Protein AF-A0A4P9K4D9-F1 (afdb_monomer_lite)

Secondary structure (DSSP, 8-state):
-EEEE-TTT--EEEE-HHHHTT---------HHHHHHHHHHHHHHHHHTT-S---HHHHHHHHHHHHHHHHHHHHHHHHHHHHTT---HHHHHHHHHHHHHHHHHHHHHHHHH--

pLDDT: mean 72.18, std 20.68, range [41.78, 97.06]

Structure (mmCIF, N/CA/C/O backbone):
data_AF-A0A4P9K4D9-F1
#
_entry.id   AF-A0A4P9K4D9-F1
#
loop_
_atom_site.group_PDB
_atom_site.id
_atom_site.type_symbol
_atom_site.label_atom_id
_atom_site.label_alt_id
_atom_site.label_comp_id
_atom_site.label_asym_id
_atom_site.label_entity_id
_atom_site.label_seq_id
_atom_site.pdbx_PDB_ins_code
_atom_site.Cartn_x
_atom_site.Cartn_y
_atom_site.Cartn_z
_atom_site.occupancy
_atom_site.B_iso_or_equiv
_atom_site.auth_seq_id
_atom_site.auth_comp_id
_atom_site.auth_asym_id
_atom_site.auth_atom_id
_atom_site.pdbx_PDB_model_num
ATOM 1 N N . MET A 1 1 ? -1.139 -45.201 29.912 1.00 58.41 1 MET A N 1
ATOM 2 C CA . MET A 1 1 ? -0.177 -44.197 29.403 1.00 58.41 1 MET A CA 1
ATOM 3 C C . MET A 1 1 ? -0.181 -44.230 27.888 1.00 58.41 1 MET A C 1
ATOM 5 O O . MET A 1 1 ? 0.204 -45.240 27.306 1.00 58.41 1 MET A O 1
ATOM 9 N N . ARG A 1 2 ? -0.650 -43.150 27.260 1.00 55.97 2 ARG A N 1
ATOM 10 C CA . ARG A 1 2 ? -0.602 -42.961 25.807 1.00 55.97 2 ARG A CA 1
ATOM 11 C C . ARG A 1 2 ? 0.521 -41.983 25.475 1.00 55.97 2 ARG A C 1
ATOM 13 O O . ARG A 1 2 ? 0.680 -40.966 26.147 1.00 55.97 2 ARG A O 1
ATOM 20 N N . TYR A 1 3 ? 1.315 -42.321 24.466 1.00 61.31 3 TYR A N 1
ATOM 21 C CA . TYR A 1 3 ? 2.441 -41.506 24.023 1.00 61.31 3 TYR A CA 1
ATOM 22 C C . TYR A 1 3 ? 2.054 -40.771 22.750 1.00 61.31 3 TYR A C 1
ATOM 24 O O . TYR A 1 3 ? 1.607 -41.393 21.786 1.00 61.31 3 TYR A O 1
ATOM 32 N N . PHE A 1 4 ? 2.261 -39.460 22.742 1.00 64.88 4 PHE A N 1
ATOM 33 C CA . PHE A 1 4 ? 1.998 -38.624 21.580 1.00 64.88 4 PHE A CA 1
ATOM 34 C C . PHE A 1 4 ? 3.317 -38.077 21.053 1.00 64.88 4 PHE A C 1
ATOM 36 O O . PHE A 1 4 ? 4.207 -37.692 21.816 1.00 64.88 4 PHE A O 1
ATOM 43 N N . LYS A 1 5 ? 3.457 -38.079 19.728 1.00 56.50 5 LYS A N 1
ATOM 44 C CA . LYS A 1 5 ? 4.635 -37.561 19.040 1.00 56.50 5 LYS A CA 1
ATOM 45 C C . LYS A 1 5 ? 4.244 -36.280 18.324 1.00 56.50 5 LYS A C 1
ATOM 47 O O . LYS A 1 5 ? 3.442 -36.317 17.396 1.00 56.50 5 LYS A O 1
ATOM 52 N N . ASP A 1 6 ? 4.826 -35.164 18.745 1.00 62.88 6 ASP A N 1
ATOM 53 C CA . ASP A 1 6 ? 4.657 -33.896 18.041 1.00 62.88 6 ASP A CA 1
ATOM 54 C C . ASP A 1 6 ? 5.392 -33.966 16.691 1.00 62.88 6 ASP A C 1
ATOM 56 O O . ASP A 1 6 ? 6.606 -34.205 16.627 1.00 62.88 6 ASP A O 1
ATOM 60 N N . GLY A 1 7 ? 4.640 -33.774 15.603 1.00 57.28 7 GLY A N 1
ATOM 61 C CA . GLY A 1 7 ? 5.146 -33.823 14.233 1.00 57.28 7 GLY A CA 1
ATOM 62 C C . GLY A 1 7 ? 6.180 -32.740 13.920 1.00 57.28 7 GLY A C 1
ATOM 63 O O . GLY A 1 7 ? 6.993 -32.936 13.019 1.00 57.28 7 GLY A O 1
ATOM 64 N N . ARG A 1 8 ? 6.205 -31.633 14.676 1.00 59.72 8 ARG A N 1
ATOM 65 C CA . ARG A 1 8 ? 7.139 -30.519 14.439 1.00 59.72 8 ARG A CA 1
ATOM 66 C C . ARG A 1 8 ? 8.448 -30.669 15.206 1.00 59.72 8 ARG A C 1
ATOM 68 O O . ARG A 1 8 ? 9.513 -30.447 14.640 1.00 59.72 8 ARG A O 1
ATOM 75 N N . ASN A 1 9 ? 8.388 -31.105 16.463 1.00 60.31 9 ASN A N 1
ATOM 76 C CA . ASN A 1 9 ? 9.561 -31.116 17.342 1.00 60.31 9 ASN A CA 1
ATOM 77 C C . ASN A 1 9 ? 10.178 -32.500 17.581 1.00 60.31 9 ASN A C 1
ATOM 79 O O . ASN A 1 9 ? 11.171 -32.598 18.299 1.00 60.31 9 ASN A O 1
ATOM 83 N N . ARG A 1 10 ? 9.600 -33.578 17.023 1.00 58.91 10 ARG A N 1
ATOM 84 C CA . ARG A 1 10 ? 9.996 -34.989 17.256 1.00 58.91 10 ARG A CA 1
ATOM 85 C C . ARG A 1 10 ? 10.068 -35.401 18.734 1.00 58.91 10 ARG A C 1
ATOM 87 O O . ARG A 1 10 ? 10.526 -36.503 19.033 1.00 58.91 10 ARG A O 1
ATOM 94 N N . LYS A 1 11 ? 9.602 -34.557 19.651 1.00 55.03 11 LYS A N 1
ATOM 95 C CA . LYS A 1 11 ? 9.533 -34.855 21.075 1.00 55.03 11 LYS A CA 1
ATOM 96 C C . LYS A 1 11 ? 8.317 -35.734 21.324 1.00 55.03 11 LYS A C 1
ATOM 98 O O . LYS A 1 11 ? 7.227 -35.472 20.815 1.00 55.03 11 LYS A O 1
ATOM 103 N N . VAL A 1 12 ? 8.544 -36.796 22.084 1.00 60.09 12 VAL A N 1
ATOM 104 C CA . VAL A 1 12 ? 7.491 -37.676 22.576 1.00 60.09 12 VAL A CA 1
ATOM 105 C C . VAL A 1 12 ? 7.185 -37.225 23.990 1.00 60.09 12 VAL A C 1
ATOM 107 O O . VAL A 1 12 ? 8.093 -37.155 24.818 1.00 60.09 12 VAL A O 1
ATOM 110 N N . PHE A 1 13 ? 5.928 -36.897 24.256 1.00 65.19 13 PHE A N 1
ATOM 111 C CA . PHE A 1 13 ? 5.463 -36.634 25.609 1.00 65.19 13 PHE A CA 1
ATOM 112 C C . PHE A 1 13 ? 4.418 -37.677 25.996 1.00 65.19 13 PHE A C 1
ATOM 114 O O . PHE A 1 13 ? 3.667 -38.188 25.159 1.00 65.19 13 PHE A O 1
ATOM 121 N N . ALA A 1 14 ? 4.440 -38.043 27.273 1.00 65.00 14 ALA A N 1
ATOM 122 C CA . ALA A 1 14 ? 3.530 -39.005 27.865 1.00 65.00 14 ALA A CA 1
ATOM 123 C C . ALA A 1 14 ? 2.557 -38.243 28.755 1.00 65.00 14 ALA A C 1
ATOM 125 O O . ALA A 1 14 ? 2.985 -37.453 29.596 1.00 65.00 14 ALA A O 1
ATOM 126 N N . ILE A 1 15 ? 1.267 -38.485 28.561 1.00 60.97 15 ILE A N 1
ATOM 127 C CA . ILE A 1 15 ? 0.238 -37.987 29.470 1.00 60.97 15 ILE A CA 1
ATOM 128 C C . ILE A 1 15 ? 0.087 -39.036 30.576 1.00 60.97 15 ILE A C 1
ATOM 130 O O . ILE A 1 15 ? -0.046 -40.235 30.288 1.00 60.97 15 ILE A O 1
ATOM 134 N N . SER A 1 16 ? 0.196 -38.603 31.836 1.00 60.97 16 SER A N 1
ATOM 135 C CA . SER A 1 16 ? 0.027 -39.501 32.982 1.00 60.97 16 SER A CA 1
ATOM 136 C C . SER A 1 16 ? -1.439 -39.954 33.084 1.00 60.97 16 SER A C 1
ATOM 138 O O . SER A 1 16 ? -2.328 -39.232 32.632 1.00 60.97 16 SER A O 1
ATOM 140 N N . PRO A 1 17 ? -1.727 -41.130 33.672 1.00 61.47 17 PRO A N 1
ATOM 141 C CA . PRO A 1 17 ? -3.101 -41.620 33.830 1.00 61.47 17 PRO A CA 1
ATOM 142 C C . PRO A 1 17 ? -4.011 -40.614 34.552 1.00 61.47 17 PRO A C 1
ATOM 144 O O . PRO A 1 17 ? -5.183 -40.484 34.218 1.00 61.47 17 PRO A O 1
ATOM 147 N N . ASP A 1 18 ? -3.441 -39.837 35.475 1.00 63.22 18 ASP A N 1
ATOM 148 C CA . ASP A 1 18 ? -4.151 -38.825 36.266 1.00 63.22 18 ASP A CA 1
ATOM 149 C C . ASP A 1 18 ? -4.603 -37.616 35.423 1.00 63.22 18 ASP A C 1
ATOM 151 O O . ASP A 1 18 ? -5.549 -36.920 35.781 1.00 63.22 18 ASP A O 1
ATOM 155 N N . GLN A 1 19 ? -3.948 -37.369 34.284 1.00 57.16 19 GLN A N 1
ATOM 156 C CA . GLN A 1 19 ? -4.292 -36.303 33.334 1.00 57.16 19 GLN A CA 1
ATOM 157 C C . GLN A 1 19 ? -5.252 -36.776 32.231 1.00 57.16 19 GLN A C 1
ATOM 159 O O . GLN A 1 19 ? -5.809 -35.952 31.510 1.00 57.16 19 GLN A O 1
ATOM 164 N N . GLU A 1 20 ? -5.471 -38.087 32.097 1.00 53.75 20 GLU A N 1
ATOM 165 C CA . GLU A 1 20 ? -6.356 -38.673 31.081 1.00 53.75 20 GLU A CA 1
ATOM 166 C C . GLU A 1 20 ? -7.841 -38.402 31.407 1.00 53.75 20 GLU A C 1
ATOM 168 O O . GLU A 1 20 ? -8.645 -38.222 30.496 1.00 53.75 20 GLU A O 1
ATOM 173 N N . TYR A 1 21 ? -8.190 -38.245 32.694 1.00 54.72 21 TYR A N 1
ATOM 174 C CA . TYR A 1 21 ? -9.548 -37.907 33.155 1.00 54.72 21 TYR A CA 1
ATOM 175 C C . TYR A 1 21 ? -10.004 -36.487 32.764 1.00 54.72 21 TYR A C 1
ATOM 177 O O . TYR A 1 21 ? -11.198 -36.221 32.675 1.00 54.72 21 TYR A O 1
ATOM 185 N N . LEU A 1 22 ? -9.077 -35.558 32.497 1.00 55.47 22 LEU A N 1
ATOM 186 C CA . LEU A 1 22 ? -9.421 -34.193 32.062 1.00 55.47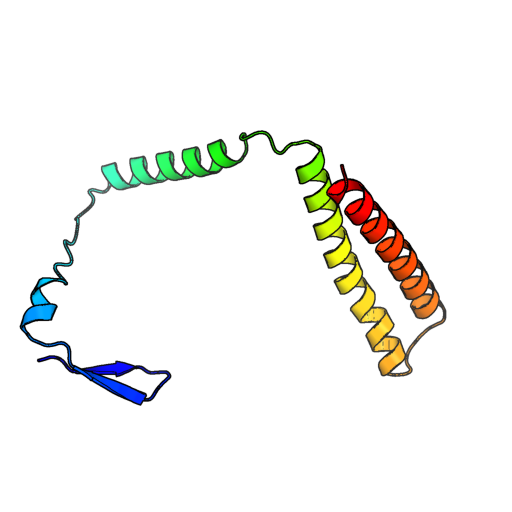 22 LEU A CA 1
ATOM 187 C C . LEU A 1 22 ? -9.851 -34.123 30.589 1.00 55.47 22 LEU A C 1
ATOM 189 O O . LEU A 1 22 ? -10.320 -33.082 30.138 1.00 55.47 22 LEU A O 1
ATOM 193 N N . ILE A 1 23 ? -9.711 -35.219 29.840 1.00 55.16 23 ILE A N 1
ATOM 194 C CA . ILE A 1 23 ? -10.151 -35.330 28.448 1.00 55.16 23 ILE A CA 1
ATOM 195 C C . ILE A 1 23 ? -11.472 -36.112 28.421 1.00 55.16 23 ILE A C 1
ATOM 197 O O . ILE A 1 23 ? -11.596 -37.155 27.783 1.00 55.16 23 ILE A O 1
ATOM 201 N N . HIS A 1 24 ? -12.478 -35.610 29.134 1.00 47.75 24 HIS A N 1
ATOM 202 C CA . HIS A 1 24 ? -13.865 -35.957 28.843 1.00 47.75 24 HIS A CA 1
ATOM 203 C C . HIS A 1 24 ? -14.304 -35.104 27.650 1.00 47.75 24 HIS A C 1
ATOM 205 O O . HIS A 1 24 ? -14.699 -33.951 27.789 1.00 47.75 24 HIS A O 1
ATOM 211 N N . LEU A 1 25 ? -14.147 -35.651 26.443 1.00 51.31 25 LEU A N 1
ATOM 212 C CA . LEU A 1 25 ? -14.834 -35.128 25.268 1.00 51.31 25 LEU A CA 1
ATOM 213 C C . LEU A 1 25 ? -16.299 -35.544 25.397 1.00 51.31 25 LEU A C 1
ATOM 215 O O . LEU A 1 25 ? -16.654 -36.659 25.017 1.00 51.31 25 LEU A O 1
ATOM 219 N N . ASP A 1 26 ? -17.127 -34.666 25.954 1.00 43.22 26 ASP A N 1
ATOM 220 C CA . ASP A 1 26 ? -18.575 -34.788 25.828 1.00 43.22 26 ASP A CA 1
ATOM 221 C C . ASP A 1 26 ? -18.922 -34.519 24.363 1.00 43.22 26 ASP A C 1
ATOM 223 O O . ASP A 1 26 ? -18.916 -33.385 23.882 1.00 43.22 26 ASP A O 1
ATOM 227 N N . TRP A 1 27 ? -19.151 -35.595 23.613 1.00 44.62 27 TRP A N 1
ATOM 228 C CA . TRP A 1 27 ? -19.746 -35.504 22.289 1.00 44.62 27 TRP A CA 1
ATOM 229 C C . TRP A 1 27 ? -21.199 -35.081 22.487 1.00 44.62 27 TRP A C 1
ATOM 231 O O . TRP A 1 27 ? -22.053 -35.899 22.820 1.00 44.62 27 TRP A O 1
ATOM 241 N N . ILE A 1 28 ? -21.469 -33.787 22.335 1.00 52.16 28 ILE A N 1
ATOM 242 C CA . ILE A 1 28 ? -22.834 -33.272 22.315 1.00 52.16 28 ILE A CA 1
ATOM 243 C C . ILE A 1 28 ? -23.411 -33.620 20.938 1.00 52.16 28 ILE A C 1
ATOM 245 O O . ILE A 1 28 ? -23.037 -33.024 19.929 1.00 52.16 28 ILE A O 1
ATOM 249 N N . GLU A 1 29 ? -24.292 -34.620 20.884 1.00 42.88 29 GLU A N 1
ATOM 250 C CA . GLU A 1 29 ? -25.150 -34.863 19.722 1.00 42.88 29 GLU A CA 1
ATOM 251 C C . GLU A 1 29 ? -26.157 -33.713 19.621 1.00 42.88 29 GLU A C 1
ATOM 253 O O . GLU A 1 29 ? -27.151 -33.654 20.342 1.00 42.88 29 GLU A O 1
ATOM 258 N N . ILE A 1 30 ? -25.867 -32.754 18.745 1.00 45.50 30 ILE A N 1
ATOM 259 C CA . ILE A 1 30 ? -26.774 -31.649 18.435 1.00 45.50 30 ILE A CA 1
ATOM 260 C C . ILE A 1 30 ? -27.829 -32.189 17.461 1.00 45.50 30 ILE A C 1
ATOM 262 O O . ILE A 1 30 ? -27.487 -32.680 16.383 1.00 45.50 30 ILE A O 1
ATOM 266 N N . SER A 1 31 ? -29.112 -32.120 17.830 1.00 53.09 31 SER A N 1
ATOM 267 C CA . SER A 1 31 ? -30.211 -32.446 16.914 1.00 53.09 31 SER A CA 1
ATOM 268 C C . SER A 1 31 ? -30.232 -31.456 15.743 1.00 53.09 31 SER A C 1
ATOM 270 O O . SER A 1 31 ? -29.879 -30.288 15.900 1.00 53.09 31 SER A O 1
ATOM 272 N N . ALA A 1 32 ? -30.653 -31.901 14.555 1.00 55.06 32 ALA A N 1
ATOM 273 C CA . ALA A 1 32 ? -30.632 -31.068 13.346 1.00 55.06 32 ALA A CA 1
ATOM 274 C C . ALA A 1 32 ? -31.381 -29.725 13.512 1.00 55.06 32 ALA A C 1
ATOM 276 O O . ALA A 1 32 ? -30.954 -28.714 12.965 1.00 55.06 32 ALA A O 1
ATOM 277 N N . GLU A 1 33 ? -32.433 -29.694 14.334 1.00 54.09 33 GLU A N 1
ATOM 278 C CA . GLU A 1 33 ? -33.217 -28.490 14.655 1.00 54.09 33 GLU A CA 1
ATOM 279 C C . GLU A 1 33 ? -32.431 -27.465 15.498 1.00 54.09 33 GLU A C 1
ATOM 281 O O . GLU A 1 33 ? -32.574 -26.259 15.307 1.00 54.09 33 GLU A O 1
ATOM 286 N N . ALA A 1 34 ? -31.553 -27.924 16.397 1.00 50.50 34 ALA A N 1
ATOM 287 C CA . ALA A 1 34 ? -30.691 -27.049 17.193 1.00 50.50 34 ALA A CA 1
ATOM 288 C C . ALA A 1 34 ? -29.530 -26.467 16.364 1.00 50.50 34 ALA A C 1
ATOM 290 O O . ALA A 1 34 ? -29.030 -25.385 16.666 1.00 50.50 34 ALA A O 1
ATOM 291 N N . TYR A 1 35 ? -29.130 -27.145 15.284 1.00 50.69 35 TYR A N 1
ATOM 292 C CA . TYR A 1 35 ? -28.103 -26.648 14.366 1.00 50.69 35 TYR A CA 1
ATOM 293 C C . TYR A 1 35 ? -28.574 -25.407 13.589 1.00 50.69 35 TYR A C 1
ATOM 295 O O . TYR A 1 35 ? -27.798 -24.475 13.384 1.00 50.69 35 TYR A O 1
ATOM 303 N N . GLU A 1 36 ? -29.854 -25.356 13.204 1.00 50.31 36 GLU A N 1
ATOM 304 C CA . GLU A 1 36 ? -30.432 -24.200 12.503 1.00 50.31 36 GLU A CA 1
ATOM 305 C C . GLU A 1 36 ? -30.549 -22.959 13.405 1.00 50.31 36 GLU A C 1
ATOM 307 O O . GLU A 1 36 ? -30.318 -21.843 12.936 1.00 50.31 36 GLU A O 1
ATOM 312 N N . GLN A 1 37 ? -30.822 -23.129 14.705 1.00 50.12 37 GLN A N 1
ATOM 313 C CA . GLN A 1 37 ? -30.851 -22.013 15.663 1.00 50.12 37 GLN A CA 1
ATOM 314 C C . GLN A 1 37 ? -29.459 -21.424 15.923 1.00 50.12 37 GLN A C 1
ATOM 316 O O . GLN A 1 37 ? -29.306 -20.204 15.914 1.00 50.12 37 GLN A O 1
ATOM 321 N N . VAL A 1 38 ? -28.430 -22.267 16.063 1.00 52.00 38 VAL A N 1
ATOM 322 C CA . VAL A 1 38 ? -27.042 -21.802 16.233 1.00 52.00 38 VAL A CA 1
ATOM 323 C C . VAL A 1 38 ? -26.555 -21.045 14.992 1.00 52.00 38 VAL A C 1
ATOM 325 O O . VAL A 1 38 ? -25.837 -20.056 15.114 1.00 52.00 38 VAL A O 1
ATOM 328 N N . LEU A 1 39 ? -26.974 -21.450 13.788 1.00 44.59 39 LEU A N 1
ATOM 329 C CA . LEU A 1 39 ? -26.599 -20.750 12.555 1.00 44.59 39 LEU A CA 1
ATOM 330 C C . LEU A 1 39 ? -27.208 -19.337 12.475 1.00 44.59 39 LEU A C 1
ATOM 332 O O . LEU A 1 39 ? -26.557 -18.410 11.992 1.00 44.59 39 LEU A O 1
ATOM 336 N N . LEU A 1 40 ? -28.435 -19.167 12.978 1.00 49.00 40 LEU A N 1
ATOM 337 C CA . LEU A 1 40 ? -29.118 -17.873 13.061 1.00 49.00 40 LEU A CA 1
ATOM 338 C C . LEU A 1 40 ? -28.506 -16.954 14.129 1.00 49.00 40 LEU A C 1
ATOM 340 O O . LEU A 1 40 ? -28.332 -15.764 13.868 1.00 49.00 40 LEU A O 1
ATOM 344 N N . GLU A 1 41 ? -28.127 -17.487 15.293 1.00 44.72 41 GLU A N 1
ATOM 345 C CA . GLU A 1 41 ? -27.456 -16.705 16.344 1.00 44.72 41 GLU A CA 1
ATOM 346 C C . GLU A 1 41 ? -26.050 -16.256 15.924 1.00 44.72 41 GLU A C 1
ATOM 348 O O . GLU A 1 41 ? -25.661 -15.122 16.198 1.00 44.72 41 GLU A O 1
ATOM 353 N N . VAL A 1 42 ? -25.304 -17.089 15.187 1.00 47.22 42 VAL A N 1
ATOM 354 C CA . VAL A 1 42 ? -23.991 -16.702 14.641 1.00 47.22 42 VAL A CA 1
ATOM 355 C C . VAL A 1 42 ? -24.127 -15.600 13.584 1.00 47.22 42 VAL A C 1
ATOM 357 O O . VAL A 1 42 ? -23.345 -14.651 13.597 1.00 47.22 42 VAL A O 1
ATOM 360 N N . GLN A 1 43 ? -25.147 -15.655 12.719 1.00 43.81 43 GLN A N 1
ATOM 361 C CA . GLN A 1 43 ? -25.405 -14.571 11.760 1.00 43.81 43 GLN A CA 1
ATOM 362 C C . GLN A 1 43 ? -25.824 -13.262 12.443 1.00 43.81 43 GLN A C 1
ATOM 364 O O . GLN A 1 43 ? -25.440 -12.184 11.991 1.00 43.81 43 GLN A O 1
ATOM 369 N N . GLN A 1 44 ? -26.584 -13.329 13.540 1.00 42.25 44 GLN A N 1
ATOM 370 C CA . GLN A 1 44 ? -26.950 -12.138 14.310 1.00 42.25 44 GLN A CA 1
ATOM 371 C C . GLN A 1 44 ? -25.760 -11.563 15.090 1.00 42.25 44 GLN A C 1
ATOM 373 O O . GLN A 1 44 ? -25.604 -10.344 15.130 1.00 42.25 44 GLN A O 1
ATOM 378 N N . ALA A 1 45 ? -24.865 -12.406 15.614 1.00 43.91 45 ALA A N 1
ATOM 379 C CA . ALA A 1 45 ? -23.631 -11.965 16.262 1.00 43.91 45 ALA A CA 1
ATOM 380 C C . ALA A 1 45 ? -22.641 -11.305 15.280 1.00 43.91 45 ALA A C 1
ATOM 382 O O . ALA A 1 45 ? -22.001 -10.316 15.635 1.00 43.91 45 ALA A O 1
ATOM 383 N N . GLU A 1 46 ? -22.538 -11.781 14.032 1.00 41.78 46 GLU A N 1
ATOM 384 C CA . GLU A 1 46 ? -21.750 -11.093 12.995 1.00 41.78 46 GLU A CA 1
ATOM 385 C C . GLU A 1 46 ? -22.351 -9.729 12.617 1.00 41.78 46 GLU A C 1
ATOM 387 O O . GLU A 1 46 ? -21.612 -8.779 12.353 1.00 41.78 46 GLU A O 1
ATOM 392 N N . LEU A 1 47 ? -23.682 -9.595 12.646 1.00 44.38 47 LEU A N 1
ATOM 393 C CA . LEU A 1 47 ? -24.367 -8.330 12.375 1.00 44.38 47 LEU A CA 1
ATOM 394 C C . LEU A 1 47 ? -24.255 -7.331 13.541 1.00 44.38 47 LEU A C 1
ATOM 396 O O . LEU A 1 47 ? -24.058 -6.142 13.288 1.00 44.38 47 LEU A O 1
ATOM 400 N N . GLU A 1 48 ? -24.290 -7.765 14.803 1.00 42.38 48 GLU A N 1
ATOM 401 C CA . GLU A 1 48 ? -24.160 -6.855 15.957 1.00 42.38 48 GLU A CA 1
ATOM 402 C C . GLU A 1 48 ? -22.753 -6.251 16.111 1.00 42.38 48 GLU A C 1
ATOM 404 O O . GLU A 1 48 ? -22.621 -5.108 16.558 1.00 42.38 48 GLU A O 1
ATOM 409 N N . VAL A 1 49 ? -21.700 -6.934 15.643 1.00 46.41 49 VAL A N 1
ATOM 410 C CA . VAL A 1 49 ? -20.335 -6.367 15.603 1.00 46.41 49 VAL A CA 1
ATOM 411 C C . VAL A 1 49 ? -20.231 -5.194 14.613 1.00 46.41 49 VAL A C 1
ATOM 413 O O . VAL A 1 49 ? -19.363 -4.335 14.760 1.00 46.41 49 VAL A O 1
ATOM 416 N N . THR A 1 50 ? -21.145 -5.072 13.644 1.00 46.75 50 THR A N 1
ATOM 417 C CA . THR A 1 50 ? -21.119 -3.966 12.665 1.00 46.75 50 THR A CA 1
ATOM 418 C C . THR A 1 50 ? -21.784 -2.668 13.145 1.00 46.75 50 THR A C 1
ATOM 420 O O . THR A 1 50 ? -21.732 -1.655 12.441 1.00 46.75 50 THR A O 1
ATOM 423 N N . HIS A 1 51 ? -22.380 -2.643 14.343 1.00 42.53 51 HIS A N 1
ATOM 424 C CA . HIS A 1 51 ? -23.072 -1.459 14.878 1.00 42.53 51 HIS A CA 1
ATOM 425 C C . HIS A 1 51 ? -22.519 -0.912 16.198 1.00 42.53 51 HIS A C 1
ATOM 427 O O . HIS A 1 51 ? -23.027 0.096 16.695 1.00 42.53 51 HIS A O 1
ATOM 433 N N . SER A 1 52 ? -21.421 -1.459 16.727 1.00 44.31 52 SER A N 1
ATOM 434 C CA . SER A 1 52 ? -20.639 -0.727 17.727 1.00 44.31 52 SER A CA 1
ATOM 435 C C . SER A 1 52 ? -19.952 0.439 17.025 1.00 44.31 52 SER A C 1
ATOM 437 O O . SER A 1 52 ? -19.024 0.220 16.249 1.00 44.31 52 SER A O 1
ATOM 439 N N . GLY A 1 53 ? -20.458 1.655 17.242 1.00 47.28 53 GLY A N 1
ATOM 440 C CA . GLY A 1 53 ? -20.004 2.882 16.597 1.00 47.28 53 GLY A CA 1
ATOM 441 C C . GLY A 1 53 ? -18.485 2.962 16.520 1.00 47.28 53 GLY A C 1
ATOM 442 O O . GLY A 1 53 ? -17.823 3.316 17.492 1.00 47.28 53 GLY A O 1
ATOM 443 N N . ILE A 1 54 ? -17.945 2.632 15.347 1.00 49.38 54 ILE A N 1
ATOM 444 C CA . ILE A 1 54 ? -16.573 2.953 15.002 1.00 49.38 54 ILE A CA 1
ATOM 445 C C . ILE A 1 54 ? -16.545 4.472 15.064 1.00 49.38 54 ILE A C 1
ATOM 447 O O . ILE A 1 54 ? -17.196 5.135 14.251 1.00 49.38 54 ILE A O 1
ATOM 451 N N . GLU A 1 55 ? -15.872 5.028 16.074 1.00 59.69 55 GLU A N 1
ATOM 452 C CA . GLU A 1 55 ? -15.687 6.468 16.134 1.00 59.69 55 GLU A CA 1
ATOM 453 C C . GLU A 1 55 ? -15.197 6.927 14.754 1.00 59.69 55 GLU A C 1
ATOM 455 O O . GLU A 1 55 ? -14.331 6.270 14.170 1.00 59.69 55 GLU A O 1
ATOM 460 N N . PRO A 1 56 ? -15.725 8.024 14.188 1.00 61.75 56 PRO A N 1
ATOM 461 C CA . PRO A 1 56 ? -15.385 8.455 12.828 1.00 61.75 56 PRO A CA 1
ATOM 462 C C . PRO A 1 56 ? -13.867 8.607 12.610 1.00 61.75 56 PRO A C 1
ATOM 464 O O . PRO A 1 56 ? -13.375 8.554 11.481 1.00 61.75 56 PRO A O 1
ATOM 467 N N . ASN A 1 57 ? -13.099 8.749 13.695 1.00 72.75 57 ASN A N 1
ATOM 468 C CA . ASN A 1 57 ? -11.646 8.694 13.673 1.00 72.75 57 ASN A CA 1
ATOM 469 C C . ASN A 1 57 ? -11.074 7.305 13.379 1.00 72.75 57 ASN A C 1
ATOM 471 O O . ASN A 1 57 ? -10.180 7.219 12.540 1.00 72.75 57 ASN A O 1
ATOM 475 N N . GLN A 1 58 ? -11.592 6.247 13.996 1.00 80.19 58 GLN A N 1
ATOM 476 C CA . GLN A 1 58 ? -11.106 4.883 13.814 1.00 80.19 58 GLN A CA 1
ATOM 477 C C . GLN A 1 58 ? -11.396 4.369 12.395 1.00 80.19 58 GLN A C 1
ATOM 479 O O . GLN A 1 58 ? -10.490 3.868 11.738 1.00 80.19 58 GLN A O 1
ATOM 484 N N . ALA A 1 59 ? -12.586 4.648 11.852 1.00 85.38 59 ALA A N 1
ATOM 485 C CA . ALA A 1 59 ? -12.931 4.295 10.470 1.00 85.38 59 ALA A CA 1
ATOM 486 C C . ALA A 1 59 ? -11.975 4.946 9.456 1.00 85.38 59 ALA A C 1
ATOM 488 O O . ALA A 1 59 ? -11.578 4.334 8.467 1.00 85.38 59 ALA A O 1
ATOM 489 N N . ARG A 1 60 ? -11.565 6.197 9.709 1.00 87.56 60 ARG A N 1
ATOM 490 C CA . ARG A 1 60 ? -10.585 6.884 8.861 1.00 87.56 60 ARG A CA 1
ATOM 491 C C . ARG A 1 60 ? -9.180 6.304 9.026 1.00 87.56 60 ARG A C 1
ATOM 493 O O . ARG A 1 60 ? -8.460 6.227 8.038 1.00 87.56 60 ARG A O 1
ATOM 500 N N . VAL A 1 61 ? -8.783 5.910 10.237 1.00 88.69 61 VAL A N 1
ATOM 501 C CA . VAL A 1 61 ? -7.499 5.223 10.457 1.00 88.69 61 VAL A CA 1
ATOM 502 C C . VAL A 1 61 ? -7.456 3.923 9.660 1.00 88.69 61 VAL A C 1
ATOM 504 O O . VAL A 1 61 ? -6.477 3.697 8.953 1.00 88.69 61 VAL A O 1
ATOM 507 N N . ASP A 1 62 ? -8.523 3.128 9.700 1.00 89.00 62 ASP A N 1
ATOM 508 C CA . ASP A 1 62 ? -8.596 1.856 8.980 1.00 89.00 62 ASP A CA 1
ATOM 509 C C . ASP A 1 62 ? -8.518 2.067 7.458 1.00 89.00 62 ASP A C 1
ATOM 511 O O . ASP A 1 62 ? -7.722 1.410 6.791 1.00 89.00 62 ASP A O 1
ATOM 515 N N . GLN A 1 63 ? -9.222 3.071 6.918 1.00 91.94 63 GLN A N 1
ATOM 516 C CA . GLN A 1 63 ? -9.115 3.459 5.501 1.00 91.94 63 GLN A CA 1
ATOM 517 C C . GLN A 1 63 ? -7.698 3.888 5.102 1.00 91.94 63 GLN A C 1
ATOM 519 O O . GLN A 1 63 ? -7.225 3.561 4.015 1.00 91.94 63 GLN A O 1
ATOM 524 N N . ILE A 1 64 ? -7.007 4.650 5.959 1.00 92.00 64 ILE A N 1
ATOM 525 C CA . ILE A 1 64 ? -5.628 5.061 5.678 1.00 92.00 64 ILE A CA 1
ATOM 526 C C . ILE A 1 64 ? -4.706 3.838 5.682 1.00 92.00 64 ILE A C 1
ATOM 528 O O . ILE A 1 64 ? -3.838 3.725 4.819 1.00 92.00 64 ILE A O 1
ATOM 532 N N . MET A 1 65 ? -4.892 2.919 6.631 1.00 92.56 65 MET A N 1
ATOM 533 C CA . MET A 1 65 ? -4.116 1.683 6.703 1.00 92.56 65 MET A CA 1
ATOM 534 C C . MET A 1 65 ? -4.340 0.802 5.472 1.00 92.56 65 MET A C 1
ATOM 536 O O . MET A 1 65 ? -3.367 0.320 4.895 1.00 92.56 65 MET A O 1
ATOM 540 N N . GLU A 1 66 ? -5.588 0.644 5.034 1.00 95.38 66 GLU A N 1
ATOM 541 C CA . GLU A 1 66 ? -5.928 -0.070 3.802 1.00 95.38 66 GLU A CA 1
ATOM 542 C C . GLU A 1 66 ? -5.231 0.566 2.594 1.00 95.38 66 GLU A C 1
ATOM 544 O O . GLU A 1 66 ? -4.524 -0.116 1.851 1.00 95.38 66 GLU A O 1
ATOM 549 N N . ARG A 1 67 ? -5.299 1.897 2.463 1.00 96.44 67 ARG A N 1
ATOM 550 C CA . ARG A 1 67 ? -4.643 2.601 1.357 1.00 96.44 67 ARG A CA 1
ATOM 551 C C . ARG A 1 67 ? -3.116 2.482 1.387 1.00 96.44 67 ARG A C 1
ATOM 553 O O . ARG A 1 67 ? -2.489 2.377 0.336 1.00 96.44 67 ARG A O 1
ATOM 560 N N . LEU A 1 68 ? -2.496 2.470 2.568 1.00 95.06 68 LEU A N 1
ATOM 561 C CA . LEU A 1 68 ? -1.053 2.238 2.702 1.00 95.06 68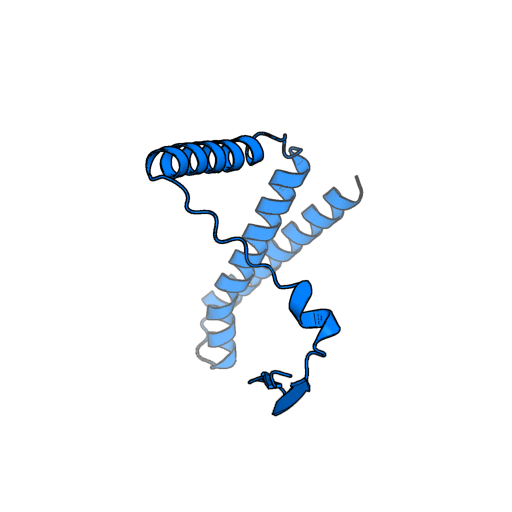 LEU A CA 1
ATOM 562 C C . LEU A 1 68 ? -0.653 0.842 2.204 1.00 95.06 68 LEU A C 1
ATOM 564 O O . LEU A 1 68 ? 0.365 0.713 1.525 1.00 95.06 68 LEU A O 1
ATOM 568 N N . ILE A 1 69 ? -1.466 -0.179 2.487 1.00 95.06 69 ILE A N 1
ATOM 569 C CA . ILE A 1 69 ? -1.250 -1.542 1.983 1.00 95.06 69 ILE A CA 1
ATOM 570 C C . ILE A 1 69 ? -1.371 -1.569 0.455 1.00 95.06 69 ILE A C 1
ATOM 572 O O . ILE A 1 69 ? -0.529 -2.164 -0.219 1.00 95.06 69 ILE A O 1
ATOM 576 N N . GLU A 1 70 ? -2.377 -0.900 -0.112 1.00 96.56 70 GLU A N 1
ATOM 577 C CA . GLU A 1 70 ? -2.533 -0.795 -1.567 1.00 96.56 70 GLU A CA 1
ATOM 578 C C . GLU A 1 70 ? -1.321 -0.132 -2.228 1.00 96.56 70 GLU A C 1
ATOM 580 O O . GLU A 1 70 ? -0.812 -0.643 -3.225 1.00 96.56 70 GLU A O 1
ATOM 585 N N . ILE A 1 71 ? -0.817 0.966 -1.657 1.00 95.69 71 ILE A N 1
ATOM 586 C CA . ILE A 1 71 ? 0.385 1.653 -2.146 1.00 95.69 71 ILE A CA 1
ATOM 587 C C . ILE A 1 71 ? 1.588 0.706 -2.153 1.00 95.69 71 ILE A C 1
ATOM 589 O O . ILE A 1 71 ? 2.324 0.657 -3.145 1.00 95.69 71 ILE A O 1
ATOM 593 N N . ASP A 1 72 ? 1.779 -0.065 -1.080 1.00 93.81 72 ASP A N 1
ATOM 594 C CA . ASP A 1 72 ? 2.861 -1.042 -0.999 1.00 93.81 72 ASP A CA 1
ATOM 595 C C . ASP A 1 72 ? 2.731 -2.078 -2.127 1.00 93.81 72 ASP A C 1
ATOM 597 O O . ASP A 1 72 ? 3.704 -2.320 -2.844 1.00 93.81 72 ASP A O 1
ATOM 601 N N . VAL A 1 73 ? 1.529 -2.608 -2.377 1.00 95.75 73 VAL A N 1
ATOM 602 C CA . VAL A 1 73 ? 1.271 -3.553 -3.479 1.00 95.75 73 VAL A CA 1
ATOM 603 C C . VAL A 1 73 ? 1.512 -2.914 -4.853 1.00 95.75 73 VAL A C 1
ATOM 605 O O . VAL A 1 73 ? 2.184 -3.505 -5.705 1.00 95.75 73 VAL A O 1
ATOM 608 N N . GLU A 1 74 ? 1.018 -1.697 -5.081 1.00 94.88 74 GLU A N 1
ATOM 609 C CA . GLU A 1 74 ? 1.189 -0.960 -6.337 1.00 94.88 74 GLU A CA 1
ATOM 610 C C . GLU A 1 74 ? 2.659 -0.623 -6.630 1.00 94.88 74 GLU A C 1
ATOM 612 O O . GLU A 1 74 ? 3.063 -0.576 -7.797 1.00 94.88 74 GLU A O 1
ATOM 617 N N . SER A 1 75 ? 3.469 -0.419 -5.586 1.00 95.19 75 SER A N 1
ATOM 618 C CA . SER A 1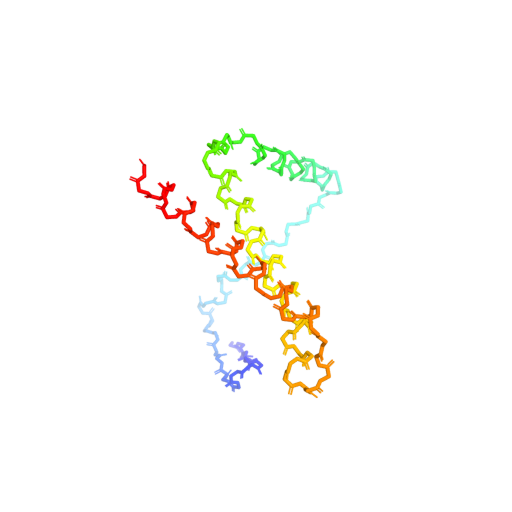 75 ? 4.895 -0.105 -5.701 1.00 95.19 75 SER A CA 1
ATOM 619 C C . SER A 1 75 ? 5.747 -1.299 -6.152 1.00 95.19 75 SER A C 1
ATOM 621 O O . SER A 1 75 ? 6.799 -1.103 -6.764 1.00 95.19 75 SER A O 1
ATOM 623 N N . ILE A 1 76 ? 5.290 -2.542 -5.942 1.00 94.56 76 ILE A N 1
ATOM 624 C CA . ILE A 1 76 ? 6.062 -3.759 -6.258 1.00 94.56 76 ILE A CA 1
ATOM 625 C C . ILE A 1 76 ? 6.428 -3.825 -7.741 1.00 94.56 76 ILE A C 1
ATOM 627 O O . ILE A 1 76 ? 7.557 -4.177 -8.084 1.00 94.56 76 ILE A O 1
ATOM 631 N N . ARG A 1 77 ? 5.485 -3.511 -8.637 1.00 93.62 77 ARG A N 1
ATOM 632 C CA . ARG A 1 77 ? 5.718 -3.577 -10.088 1.00 93.62 77 ARG A CA 1
ATOM 633 C C . ARG A 1 77 ? 6.830 -2.620 -10.540 1.00 93.62 77 ARG A C 1
ATOM 635 O O . ARG A 1 77 ? 7.786 -3.113 -11.140 1.00 93.62 77 ARG A O 1
ATOM 642 N N . PRO A 1 78 ? 6.741 -1.300 -10.294 1.00 94.38 78 PRO A N 1
ATOM 643 C CA . PRO A 1 78 ? 7.794 -0.383 -10.706 1.00 94.38 78 PRO A CA 1
ATOM 644 C C . PRO A 1 78 ? 9.115 -0.648 -9.965 1.00 94.38 78 PRO A C 1
ATOM 646 O O . PRO A 1 78 ? 10.168 -0.575 -10.590 1.00 94.38 78 PRO A O 1
ATOM 649 N N . LEU A 1 79 ? 9.094 -1.064 -8.688 1.00 94.25 79 LEU A N 1
ATOM 650 C CA . LEU A 1 79 ? 10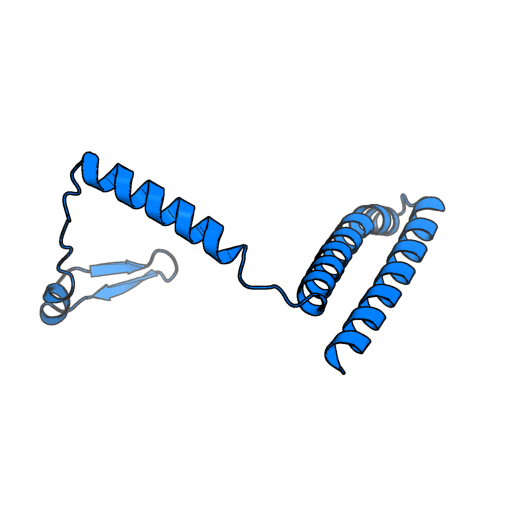.317 -1.467 -7.973 1.00 94.25 79 LEU A CA 1
ATOM 651 C C . LEU A 1 79 ? 10.998 -2.670 -8.627 1.00 94.25 79 LEU A C 1
ATOM 653 O O . LEU A 1 79 ? 12.218 -2.686 -8.781 1.00 94.25 79 LEU A O 1
ATOM 657 N N . ARG A 1 80 ? 10.215 -3.670 -9.045 1.00 95.38 80 ARG A N 1
ATOM 658 C CA . ARG A 1 80 ? 10.734 -4.827 -9.777 1.00 95.38 80 ARG A CA 1
ATOM 659 C C . ARG A 1 80 ? 11.350 -4.400 -11.102 1.00 95.38 80 ARG A C 1
ATOM 661 O O . ARG A 1 80 ? 12.441 -4.860 -11.400 1.00 95.38 80 ARG A O 1
ATOM 668 N N . ALA A 1 81 ? 10.683 -3.522 -11.852 1.00 94.00 81 ALA A N 1
ATOM 669 C CA . ALA A 1 81 ? 11.190 -3.033 -13.130 1.00 94.00 81 ALA A CA 1
ATOM 670 C C . ALA A 1 81 ? 12.546 -2.326 -12.974 1.00 94.00 81 ALA A C 1
ATOM 672 O O . ALA A 1 81 ? 13.459 -2.596 -13.750 1.00 94.00 81 ALA A O 1
ATOM 673 N N . ILE A 1 82 ? 12.706 -1.507 -11.926 1.00 92.75 82 ILE A N 1
ATOM 674 C CA . ILE A 1 82 ? 13.982 -0.850 -11.593 1.00 92.75 82 ILE A CA 1
ATOM 675 C C . ILE A 1 82 ? 15.046 -1.882 -11.214 1.00 92.75 82 ILE A C 1
ATOM 677 O O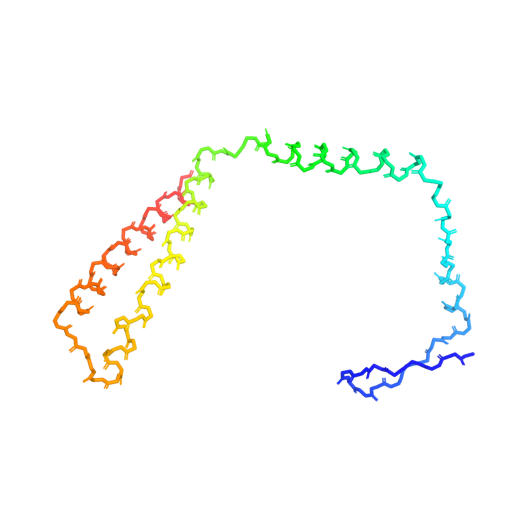 . ILE A 1 82 ? 16.179 -1.806 -11.686 1.00 92.75 82 ILE A O 1
ATOM 681 N N . ALA A 1 83 ? 14.690 -2.870 -10.390 1.00 95.25 83 ALA A N 1
ATOM 682 C CA . ALA A 1 83 ? 15.616 -3.919 -9.967 1.00 95.25 83 ALA A CA 1
ATOM 683 C C . ALA A 1 83 ? 16.089 -4.805 -11.132 1.00 95.25 83 ALA A C 1
ATOM 685 O O . ALA A 1 83 ? 17.212 -5.300 -11.107 1.00 95.25 83 ALA A O 1
ATOM 686 N N . THR A 1 84 ? 15.247 -5.007 -12.151 1.00 96.50 84 THR A N 1
ATOM 687 C CA . THR A 1 84 ? 15.589 -5.765 -13.362 1.00 96.50 84 THR A CA 1
ATOM 688 C C . THR A 1 84 ? 16.148 -4.899 -14.489 1.00 96.50 84 THR A C 1
ATOM 690 O O . THR A 1 84 ? 16.416 -5.435 -15.562 1.00 96.50 84 THR A O 1
ATOM 693 N N . HIS A 1 85 ? 16.330 -3.590 -14.274 1.00 92.38 85 HIS A N 1
ATOM 694 C CA . HIS A 1 85 ? 16.756 -2.621 -15.295 1.00 92.38 85 HIS A CA 1
ATOM 695 C C . HIS A 1 85 ? 15.874 -2.620 -16.557 1.00 92.38 85 HIS A C 1
ATOM 697 O O . HIS A 1 85 ? 16.341 -2.389 -17.672 1.00 92.38 85 HIS A O 1
ATOM 703 N N . THR A 1 86 ? 14.588 -2.921 -16.385 1.00 95.00 86 THR A N 1
ATOM 704 C CA . THR A 1 86 ? 13.555 -2.846 -17.431 1.00 95.00 86 THR A CA 1
ATOM 705 C C . THR A 1 86 ? 12.591 -1.693 -17.162 1.00 95.00 86 THR A C 1
ATOM 707 O O . THR A 1 86 ? 11.446 -1.718 -17.612 1.00 95.00 86 THR A O 1
ATOM 710 N N . ASP A 1 87 ? 13.014 -0.738 -16.342 1.00 94.06 87 ASP A N 1
ATOM 711 C CA . ASP A 1 87 ? 12.235 0.410 -15.927 1.00 94.06 87 ASP A CA 1
ATOM 712 C C . ASP A 1 87 ? 12.043 1.411 -17.0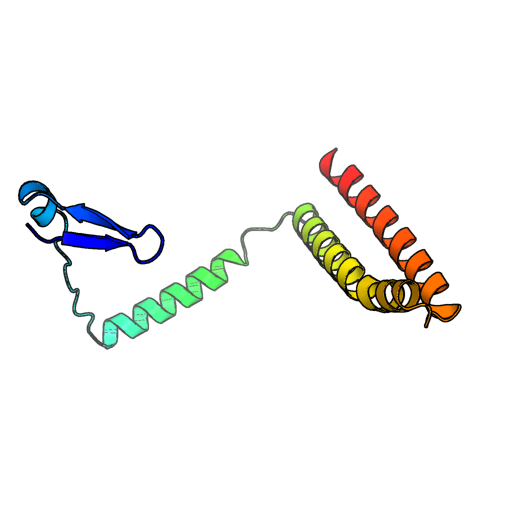59 1.00 94.06 87 ASP A C 1
ATOM 714 O O . ASP A 1 87 ? 12.922 1.675 -17.881 1.00 94.06 87 ASP A O 1
ATOM 718 N N . VAL A 1 88 ? 10.853 2.000 -17.074 1.00 93.31 88 VAL A N 1
ATOM 719 C CA . VAL A 1 88 ? 10.519 3.130 -17.933 1.00 93.31 88 VAL A CA 1
ATOM 720 C C . VAL A 1 88 ? 10.434 4.379 -17.062 1.00 93.31 88 VAL A C 1
ATOM 722 O O . VAL A 1 88 ? 10.152 4.316 -15.867 1.00 93.31 88 VAL A O 1
ATOM 725 N N . LEU A 1 89 ? 10.600 5.560 -17.658 1.00 93.44 89 LEU A N 1
ATOM 726 C CA . LEU A 1 89 ? 10.423 6.842 -16.965 1.00 93.44 89 LEU A CA 1
ATOM 727 C C . LEU A 1 89 ? 9.075 6.939 -16.212 1.00 93.44 89 LEU A C 1
ATOM 729 O O . LEU A 1 89 ? 8.992 7.572 -15.160 1.00 93.44 89 LEU A O 1
ATOM 733 N N . LEU A 1 90 ? 8.039 6.256 -16.712 1.00 93.69 90 LEU A N 1
ATOM 734 C CA . LEU A 1 90 ? 6.737 6.139 -16.056 1.00 93.69 90 LEU A CA 1
ATOM 735 C C . LEU A 1 90 ? 6.806 5.410 -14.700 1.00 93.69 90 LEU A C 1
ATOM 737 O O . LEU A 1 90 ? 6.087 5.794 -13.781 1.00 93.69 90 LEU A O 1
ATOM 741 N N . ASP A 1 91 ? 7.665 4.399 -14.551 1.00 90.94 91 ASP A N 1
ATOM 742 C CA . ASP A 1 91 ? 7.814 3.633 -13.307 1.00 90.94 91 ASP A CA 1
ATOM 743 C C . ASP A 1 91 ? 8.407 4.502 -12.191 1.00 90.94 91 ASP A C 1
ATOM 745 O O . ASP A 1 91 ? 7.893 4.513 -11.070 1.00 90.94 91 ASP A O 1
ATOM 749 N N . HIS A 1 92 ? 9.414 5.321 -12.518 1.00 92.06 92 HIS A N 1
ATOM 750 C CA . HIS A 1 92 ? 9.990 6.308 -11.595 1.00 92.06 92 HIS A CA 1
ATOM 751 C C . HIS A 1 92 ? 8.979 7.376 -11.187 1.00 92.06 92 HIS A C 1
ATOM 753 O O . HIS A 1 92 ? 8.858 7.710 -10.008 1.00 92.06 92 HIS A O 1
ATOM 759 N N . GLN A 1 93 ? 8.215 7.900 -12.151 1.00 94.94 93 GLN A N 1
ATOM 760 C CA . GLN A 1 93 ? 7.154 8.868 -11.865 1.00 94.94 93 GLN A CA 1
ATOM 761 C C . GLN A 1 93 ? 6.063 8.266 -10.978 1.00 94.94 93 GLN A C 1
ATOM 763 O O . GLN A 1 93 ? 5.582 8.935 -10.062 1.00 94.94 93 GLN A O 1
ATOM 768 N N . ARG A 1 94 ? 5.683 7.007 -11.223 1.00 94.38 94 ARG A N 1
ATOM 769 C CA . ARG A 1 94 ? 4.691 6.298 -10.414 1.00 94.38 94 ARG A CA 1
ATOM 770 C C . ARG A 1 94 ? 5.191 6.087 -8.991 1.00 94.38 94 ARG A C 1
ATOM 772 O O . ARG A 1 94 ? 4.462 6.404 -8.060 1.00 94.38 94 ARG A O 1
ATOM 779 N N . LEU A 1 95 ? 6.433 5.636 -8.812 1.00 95.06 95 LEU A N 1
ATOM 780 C CA . LEU A 1 95 ? 7.017 5.472 -7.479 1.00 95.06 95 LEU A CA 1
ATOM 781 C C . LEU A 1 95 ? 7.133 6.783 -6.719 1.00 95.06 95 LEU A C 1
ATOM 783 O O . LEU A 1 95 ? 6.862 6.817 -5.522 1.00 95.06 95 LEU A O 1
ATOM 787 N N . LYS A 1 96 ? 7.493 7.870 -7.405 1.00 96.31 96 LYS A N 1
ATOM 788 C CA . LYS A 1 96 ? 7.518 9.195 -6.791 1.00 96.31 96 LYS A CA 1
ATOM 789 C C . LYS A 1 96 ? 6.136 9.586 -6.257 1.00 96.31 96 LYS A C 1
ATOM 791 O O . LYS A 1 96 ? 6.035 9.939 -5.089 1.00 96.31 96 LYS A O 1
ATOM 796 N N . ARG A 1 97 ? 5.082 9.451 -7.073 1.00 96.25 97 ARG A N 1
ATOM 797 C CA . ARG A 1 97 ? 3.699 9.763 -6.660 1.00 96.25 97 ARG A CA 1
ATOM 798 C C . ARG A 1 97 ? 3.229 8.894 -5.494 1.00 96.25 97 ARG A C 1
ATOM 800 O O . ARG A 1 97 ? 2.683 9.420 -4.534 1.00 96.25 97 ARG A O 1
ATOM 807 N N . LEU A 1 98 ? 3.484 7.586 -5.556 1.00 96.56 98 LEU A N 1
ATOM 808 C CA . LEU A 1 98 ? 3.131 6.651 -4.483 1.00 96.56 98 LEU A CA 1
ATOM 809 C C . LEU A 1 98 ? 3.858 6.985 -3.171 1.00 96.56 98 LEU A C 1
ATOM 811 O O . LEU A 1 98 ? 3.264 6.916 -2.100 1.00 96.56 98 LEU A O 1
ATOM 815 N N . ASN A 1 99 ? 5.126 7.402 -3.238 1.00 96.00 99 ASN A N 1
ATOM 816 C CA . ASN A 1 99 ? 5.873 7.837 -2.058 1.00 96.00 99 ASN A CA 1
ATOM 817 C C . ASN A 1 99 ? 5.344 9.151 -1.470 1.00 96.00 99 ASN A C 1
ATOM 819 O O . ASN A 1 99 ? 5.268 9.273 -0.249 1.00 96.00 99 ASN A O 1
ATOM 823 N N . GLU A 1 100 ? 4.979 10.121 -2.310 1.00 97.06 100 GLU A N 1
ATOM 824 C CA . GLU A 1 100 ? 4.354 11.376 -1.867 1.00 97.06 100 GLU A CA 1
ATOM 825 C C . GLU A 1 100 ? 3.013 11.101 -1.167 1.00 97.06 100 GLU A C 1
ATOM 827 O O . GLU A 1 100 ? 2.774 11.601 -0.067 1.00 97.06 100 GLU A O 1
ATOM 832 N N . GLU A 1 101 ? 2.177 10.238 -1.752 1.00 96.06 101 GLU A N 1
ATOM 833 C CA . GLU A 1 101 ? 0.905 9.806 -1.162 1.00 96.06 101 GLU A CA 1
ATOM 834 C C . GLU A 1 101 ? 1.121 9.092 0.181 1.00 96.06 101 GLU A C 1
ATOM 836 O O . GLU A 1 101 ? 0.501 9.442 1.187 1.00 96.06 101 GLU A O 1
ATOM 841 N N . ARG A 1 102 ? 2.071 8.152 0.238 1.00 95.12 102 ARG A N 1
ATOM 842 C CA . ARG A 1 102 ? 2.438 7.437 1.466 1.00 95.12 102 ARG A CA 1
ATOM 843 C C . ARG A 1 102 ? 2.855 8.391 2.584 1.00 95.12 102 ARG A C 1
ATOM 845 O O . ARG A 1 102 ? 2.421 8.229 3.721 1.00 95.12 102 ARG A O 1
ATOM 852 N N . GLN A 1 103 ? 3.690 9.385 2.280 1.00 95.81 103 GLN A N 1
ATOM 853 C CA . GLN A 1 103 ? 4.121 10.380 3.265 1.00 95.81 103 GLN A CA 1
ATOM 854 C C . GLN A 1 103 ? 2.947 11.220 3.776 1.00 95.81 103 GLN A C 1
ATOM 856 O O . GLN A 1 103 ? 2.845 11.440 4.982 1.00 95.81 103 GLN A O 1
ATOM 861 N N . ALA A 1 104 ? 2.042 11.641 2.888 1.00 95.38 104 ALA A N 1
ATOM 862 C CA . ALA A 1 104 ? 0.849 12.390 3.274 1.00 95.38 104 ALA A CA 1
ATOM 863 C C . ALA A 1 104 ? -0.051 11.587 4.231 1.00 95.38 104 ALA A C 1
ATOM 865 O O . ALA A 1 104 ? -0.475 12.108 5.262 1.00 95.38 104 ALA A O 1
ATOM 866 N N . LEU A 1 105 ? -0.271 10.303 3.943 1.00 93.75 105 LEU A N 1
ATOM 867 C CA . LEU A 1 105 ? -1.073 9.405 4.779 1.00 93.75 105 LEU A CA 1
ATOM 868 C C . LEU A 1 105 ? -0.426 9.124 6.145 1.00 93.75 105 LEU A C 1
ATOM 870 O O . LEU A 1 105 ? -1.114 9.095 7.165 1.00 93.75 105 LEU A O 1
ATOM 874 N N . ILE A 1 106 ? 0.901 8.970 6.198 1.00 92.50 106 ILE A N 1
ATOM 875 C CA . ILE A 1 106 ? 1.637 8.803 7.464 1.00 92.50 106 ILE A CA 1
ATOM 876 C C . ILE A 1 106 ? 1.520 10.058 8.338 1.00 92.50 106 ILE A C 1
ATOM 878 O O . ILE A 1 106 ? 1.339 9.945 9.552 1.00 92.50 106 ILE A O 1
ATOM 882 N N . LEU A 1 107 ? 1.592 11.251 7.739 1.00 92.62 107 LEU A N 1
ATOM 883 C CA . LEU A 1 107 ? 1.375 12.509 8.457 1.00 92.62 107 LEU A CA 1
ATOM 884 C C . LEU A 1 107 ? -0.062 12.612 8.982 1.00 92.62 107 LEU A C 1
ATOM 886 O O . LEU A 1 107 ? -0.263 13.006 10.130 1.00 92.62 107 LEU A O 1
ATOM 890 N N . GLU A 1 108 ? -1.054 12.213 8.181 1.00 89.06 108 GLU A N 1
ATOM 891 C CA . GLU A 1 108 ? -2.456 12.174 8.611 1.00 89.06 108 GLU A CA 1
ATOM 892 C C . GLU A 1 108 ? -2.649 11.241 9.821 1.00 89.06 108 GLU A C 1
ATOM 894 O O . GLU A 1 108 ? -3.259 11.641 10.814 1.00 89.06 108 GLU A O 1
ATOM 899 N N . LEU A 1 109 ? -2.056 10.041 9.796 1.00 88.44 109 LEU A N 1
ATOM 900 C CA . LEU A 1 109 ? -2.068 9.110 10.934 1.00 88.44 109 LEU A CA 1
ATOM 901 C C . LEU A 1 109 ? -1.379 9.682 12.177 1.00 88.44 109 LEU A C 1
ATOM 903 O O . LEU A 1 109 ? -1.884 9.525 13.289 1.00 88.44 109 LEU A O 1
ATOM 907 N N . GLY A 1 110 ? -0.231 10.341 12.000 1.00 84.81 110 GLY A N 1
ATOM 908 C CA . GLY A 1 110 ? 0.503 10.981 13.091 1.00 84.81 110 GLY A CA 1
ATOM 909 C C . GLY A 1 110 ? -0.310 12.083 13.771 1.00 84.81 110 GLY A C 1
ATOM 910 O O . GLY A 1 110 ? -0.338 12.159 14.997 1.00 84.81 110 GLY A O 1
ATOM 911 N N . ASN A 1 111 ? -1.034 12.886 12.990 1.00 81.38 111 ASN A N 1
ATOM 912 C CA . ASN A 1 111 ? -1.906 13.936 13.516 1.00 81.38 111 ASN A CA 1
ATOM 913 C C . ASN A 1 111 ? -3.124 13.364 14.255 1.00 81.38 111 ASN A C 1
ATOM 915 O O . ASN A 1 111 ? -3.521 13.915 15.277 1.00 81.38 111 ASN A O 1
ATOM 919 N N . LYS A 1 112 ? -3.695 12.248 13.781 1.00 75.50 112 LYS A N 1
ATOM 920 C CA . LYS A 1 112 ? -4.858 11.611 14.421 1.00 75.50 112 LYS A CA 1
ATOM 921 C C . LYS A 1 112 ? -4.545 10.856 15.715 1.00 75.50 112 LYS A C 1
ATOM 923 O O . LYS A 1 112 ? -5.445 10.699 16.524 1.00 75.50 112 LYS A O 1
ATOM 928 N N . ARG A 1 113 ? -3.306 10.393 15.925 1.00 64.50 113 ARG A N 1
ATOM 929 C CA . ARG A 1 113 ? -2.883 9.723 17.176 1.00 64.50 113 ARG A CA 1
ATOM 930 C C . ARG A 1 113 ? -2.521 10.682 18.316 1.00 64.50 113 ARG A C 1
ATOM 932 O O . ARG A 1 113 ? -2.374 10.229 19.444 1.00 64.50 113 ARG A O 1
ATOM 939 N N . ASN A 1 114 ? -2.327 11.966 18.012 1.00 59.31 114 ASN A N 1
ATOM 940 C CA . ASN A 1 114 ? -1.954 13.003 18.980 1.00 59.31 114 ASN A CA 1
ATOM 941 C C . ASN A 1 114 ? -3.151 13.848 19.467 1.00 59.31 114 ASN A C 1
ATOM 943 O O . ASN A 1 114 ? -2.950 14.754 20.276 1.00 59.31 114 ASN A O 1
ATOM 947 N N . LEU A 1 115 ? -4.354 13.584 18.947 1.00 51.03 115 LEU A N 1
ATOM 948 C CA . LEU A 1 115 ? -5.636 14.149 19.386 1.00 51.03 115 LEU A CA 1
ATOM 949 C C . LEU A 1 115 ? -6.325 13.171 20.340 1.00 51.03 115 LEU A C 1
ATOM 951 O O . LEU A 1 115 ? -6.958 13.667 21.296 1.00 51.03 115 LEU A O 1
#

Radius of gyration: 26.7 Å; chains: 1; bounding box: 50×58×54 Å

Foldseek 3Di:
DDWDADPPPRDIDDDDPVRVVVPPPPPPPDDPVNVVVVVVVVVVVVVVVVPPDPPPLNVVLVVLVVVLVVLVVVLPVLVVCVVVVVHDPVSVVSNVVSVVSNVVSVVVVVVSVVD

Organism: NCBI:txid2580412

Sequence (115 aa):
MRYFKDGRNRKVFAISPDQEYLIHLDWIEISAEAYEQVLLEVQQAELEVTHSGIEPNQARVDQIMERLIEIDVESIRPLRAIATHTDVLLDHQRLKRLNEERQALILELGNKRNL